Protein AF-A0A924XCD0-F1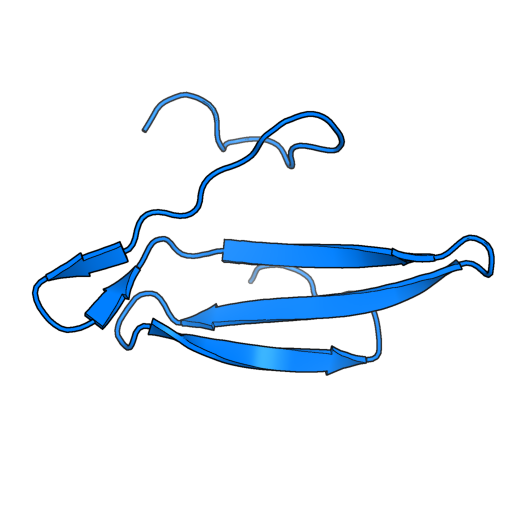 (afdb_monomer_lite)

Foldseek 3Di:
DPDVPDDDPDDDDDWDADPPLATDFDWDWDADPVRWIKIWTADRNHRDIDIDTDDDDDD

Sequence (59 aa):
TEGMDKPADSGDVFIYFFPNGYTQDAIVHLQNEDHNVISVRLAPLTGRATVTDGYVESP

Structure (mmCIF, N/CA/C/O backbone):
data_AF-A0A924XCD0-F1
#
_entry.id   AF-A0A924XCD0-F1
#
loop_
_atom_site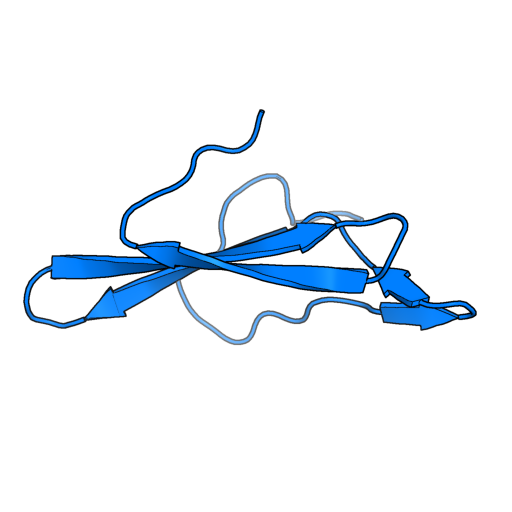.group_PDB
_atom_site.id
_atom_site.type_symbol
_atom_site.label_atom_id
_atom_site.label_alt_id
_atom_site.label_comp_id
_atom_site.label_asym_id
_atom_site.label_entity_id
_atom_site.label_seq_id
_atom_site.pdbx_PDB_ins_code
_atom_site.Cartn_x
_atom_site.Cartn_y
_atom_site.Cartn_z
_atom_site.occupancy
_atom_site.B_iso_or_equiv
_atom_site.auth_seq_id
_atom_site.auth_comp_id
_atom_site.auth_asym_id
_atom_site.auth_atom_id
_atom_site.pdbx_PDB_model_num
ATOM 1 N N . THR A 1 1 ? 17.784 0.942 -1.027 1.00 49.19 1 THR A N 1
ATOM 2 C CA . THR A 1 1 ? 16.724 1.924 -0.735 1.00 49.19 1 THR A CA 1
ATOM 3 C C . THR A 1 1 ? 16.732 2.101 0.764 1.00 49.19 1 THR A C 1
ATOM 5 O O . THR A 1 1 ? 16.131 1.304 1.463 1.00 49.19 1 THR A O 1
ATOM 8 N N . GLU A 1 2 ? 17.557 3.015 1.273 1.00 41.44 2 GLU A N 1
ATOM 9 C CA . GLU A 1 2 ? 17.611 3.279 2.717 1.00 41.44 2 GLU A CA 1
ATOM 10 C C . GLU A 1 2 ? 16.316 3.984 3.142 1.00 41.44 2 GLU A C 1
ATOM 12 O O . GLU A 1 2 ? 15.896 4.928 2.474 1.00 41.44 2 GLU A O 1
ATOM 17 N N . GLY A 1 3 ? 15.678 3.513 4.218 1.00 53.53 3 GLY A N 1
ATOM 18 C CA . GLY A 1 3 ? 14.574 4.225 4.878 1.00 53.53 3 GLY A CA 1
ATOM 19 C C . GLY A 1 3 ? 13.203 3.537 4.913 1.00 53.53 3 GLY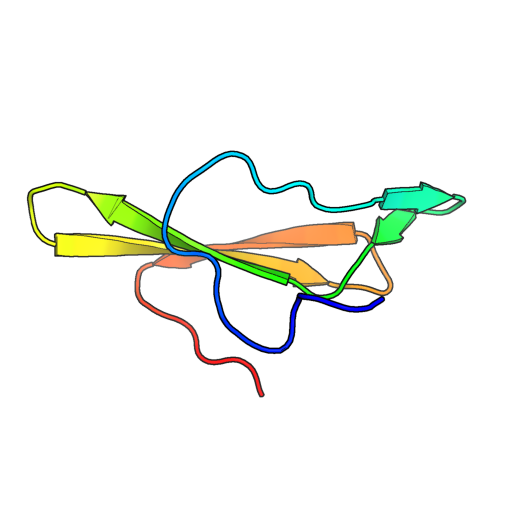 A C 1
ATOM 20 O O . GLY A 1 3 ? 12.302 4.097 5.522 1.00 53.53 3 GLY A O 1
ATOM 21 N N . MET A 1 4 ? 13.025 2.348 4.322 1.00 60.00 4 MET A N 1
ATOM 22 C CA . MET A 1 4 ? 11.735 1.621 4.344 1.00 60.00 4 MET A CA 1
ATOM 23 C C . MET A 1 4 ? 11.664 0.464 5.353 1.00 60.00 4 MET A C 1
ATOM 25 O O . MET A 1 4 ? 10.679 -0.266 5.372 1.00 60.00 4 MET A O 1
ATOM 29 N N . ASP A 1 5 ? 12.664 0.294 6.222 1.00 64.62 5 ASP A N 1
ATOM 30 C CA . ASP A 1 5 ? 12.670 -0.804 7.208 1.00 64.62 5 ASP A CA 1
ATOM 31 C C . ASP A 1 5 ? 11.561 -0.676 8.270 1.00 64.62 5 ASP A C 1
ATOM 33 O O . ASP A 1 5 ? 11.326 -1.601 9.048 1.00 64.62 5 ASP A O 1
ATOM 37 N N . LYS A 1 6 ? 10.890 0.481 8.335 1.00 69.94 6 LYS A N 1
ATOM 38 C CA . LYS A 1 6 ? 9.765 0.740 9.233 1.00 69.94 6 LYS A CA 1
ATOM 39 C C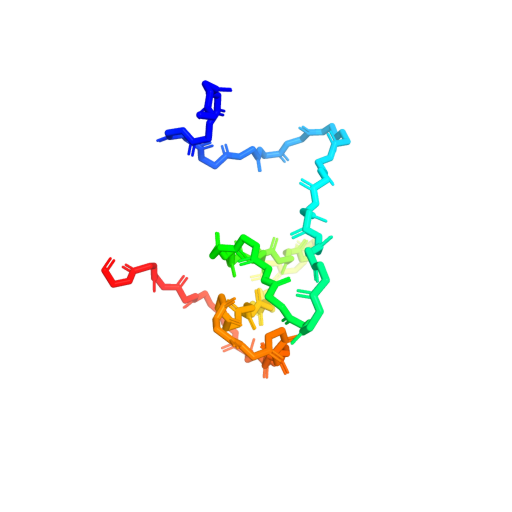 . LYS A 1 6 ? 8.602 1.363 8.460 1.00 69.94 6 LYS A C 1
ATOM 41 O O . LYS A 1 6 ? 8.852 2.204 7.595 1.00 69.94 6 LYS A O 1
ATOM 46 N N . PRO A 1 7 ? 7.350 1.004 8.794 1.00 80.12 7 PRO A N 1
ATOM 47 C CA . PRO A 1 7 ? 6.179 1.677 8.251 1.00 80.12 7 PRO A CA 1
ATOM 48 C C . PRO A 1 7 ? 6.248 3.176 8.542 1.00 80.12 7 PRO A C 1
ATOM 50 O O . PRO A 1 7 ? 6.514 3.578 9.676 1.00 80.12 7 PRO A O 1
ATOM 53 N N . ALA A 1 8 ? 6.007 3.992 7.521 1.00 85.81 8 ALA A N 1
ATOM 54 C CA . ALA A 1 8 ? 5.763 5.412 7.709 1.00 85.81 8 ALA A CA 1
ATOM 55 C C . ALA A 1 8 ? 4.316 5.603 8.185 1.00 85.81 8 ALA A C 1
ATOM 57 O O . ALA A 1 8 ? 3.390 5.081 7.566 1.00 85.81 8 ALA A O 1
ATOM 58 N N . ASP A 1 9 ? 4.130 6.329 9.285 1.00 84.31 9 ASP A N 1
ATOM 59 C CA . ASP A 1 9 ? 2.821 6.607 9.891 1.00 84.31 9 ASP A CA 1
ATOM 60 C C . ASP A 1 9 ? 2.261 7.988 9.512 1.00 84.31 9 ASP A C 1
ATOM 62 O O . ASP A 1 9 ? 1.067 8.245 9.661 1.00 84.31 9 ASP A O 1
ATOM 66 N N . SER A 1 10 ? 3.118 8.885 9.027 1.00 84.56 10 SER A N 1
ATOM 67 C CA . SER A 1 10 ? 2.799 10.284 8.773 1.00 84.56 10 SER A CA 1
ATOM 68 C C . SER A 1 10 ? 3.755 10.908 7.753 1.00 84.56 10 SER A C 1
ATOM 70 O O . SER A 1 10 ? 4.864 10.422 7.525 1.00 84.56 10 SER A O 1
ATOM 72 N N . GLY A 1 11 ? 3.313 12.011 7.143 1.00 87.00 11 GLY A N 1
ATOM 73 C CA . GLY A 1 11 ? 4.059 12.737 6.114 1.00 87.00 11 GLY A CA 1
ATOM 74 C C . GLY A 1 11 ? 3.771 12.259 4.690 1.00 87.00 11 GLY A C 1
ATOM 75 O O . GLY A 1 11 ? 2.829 11.507 4.446 1.00 87.00 11 GLY A O 1
ATOM 76 N N . ASP A 1 12 ? 4.588 12.726 3.745 1.00 86.50 12 ASP A N 1
ATOM 77 C CA . ASP A 1 12 ? 4.460 12.372 2.333 1.00 86.50 12 ASP A CA 1
ATOM 78 C C . ASP A 1 12 ? 5.301 11.133 2.014 1.00 86.50 12 ASP A C 1
ATOM 80 O O . ASP A 1 12 ? 6.527 11.133 2.155 1.00 86.50 12 ASP A O 1
ATOM 84 N N . VAL A 1 13 ? 4.636 10.076 1.550 1.00 87.75 13 VAL A N 1
ATOM 85 C CA . VAL A 1 13 ? 5.265 8.806 1.173 1.00 87.75 13 VAL A CA 1
ATOM 86 C C . VAL A 1 13 ? 4.987 8.534 -0.296 1.00 87.75 13 VAL A C 1
ATOM 88 O O . VAL A 1 13 ? 3.859 8.667 -0.770 1.00 87.75 13 VAL A O 1
ATOM 91 N N . PHE A 1 14 ? 6.022 8.127 -1.025 1.00 89.44 14 PHE A N 1
ATOM 92 C CA . PHE A 1 14 ? 5.946 7.877 -2.460 1.00 89.44 14 PHE A CA 1
ATOM 93 C C . PHE A 1 14 ? 6.227 6.410 -2.761 1.00 89.44 14 PHE A C 1
ATOM 95 O O . PHE A 1 14 ? 7.202 5.845 -2.267 1.00 89.44 14 PHE A O 1
ATOM 102 N N . ILE A 1 15 ? 5.396 5.820 -3.621 1.00 90.44 15 ILE A N 1
ATOM 103 C CA . ILE A 1 15 ? 5.605 4.477 -4.164 1.00 90.44 15 ILE A CA 1
ATOM 104 C C . ILE A 1 15 ? 6.109 4.616 -5.593 1.00 90.44 15 ILE A C 1
ATOM 106 O O . ILE A 1 15 ? 5.476 5.259 -6.433 1.00 90.44 15 ILE A O 1
ATOM 110 N N . TYR A 1 16 ? 7.252 3.999 -5.875 1.00 92.38 16 TYR A N 1
ATOM 111 C CA . TYR A 1 16 ? 7.867 4.083 -7.192 1.00 92.38 16 TYR A CA 1
ATOM 112 C C . TYR A 1 16 ? 7.322 3.007 -8.131 1.00 92.38 16 TYR A C 1
ATOM 114 O O . TYR A 1 16 ? 7.331 1.816 -7.819 1.00 92.38 16 TYR A O 1
ATOM 122 N N . PHE A 1 17 ? 6.905 3.444 -9.318 1.00 93.38 17 PHE A N 1
ATOM 123 C CA . PHE A 1 17 ? 6.606 2.581 -10.454 1.00 93.38 17 PHE A CA 1
ATOM 124 C C . PHE A 1 17 ? 7.757 2.664 -11.456 1.00 93.38 17 PHE A C 1
ATOM 126 O O . PHE A 1 17 ? 8.226 3.748 -11.803 1.00 93.38 17 PHE A O 1
ATOM 133 N N . PHE A 1 18 ? 8.211 1.507 -11.918 1.00 92.69 18 PHE A N 1
ATOM 134 C CA . PHE A 1 18 ? 9.290 1.360 -12.883 1.00 92.69 18 PHE A CA 1
ATOM 135 C C . PHE A 1 18 ? 8.711 0.997 -14.264 1.00 92.69 18 PHE A C 1
ATOM 137 O O . PHE A 1 18 ? 7.555 0.568 -14.369 1.00 92.69 18 PHE A O 1
ATOM 144 N N . PRO A 1 19 ? 9.489 1.152 -15.353 1.00 93.69 19 PRO A N 1
ATOM 145 C CA . PRO A 1 19 ? 9.055 0.746 -16.687 1.00 93.69 19 PRO A CA 1
ATOM 146 C C . PRO A 1 19 ? 8.538 -0.697 -16.725 1.00 93.69 19 PRO A C 1
ATOM 148 O O . PRO A 1 19 ? 8.984 -1.537 -15.951 1.00 93.69 19 PRO A O 1
ATOM 151 N N . ASN A 1 20 ? 7.637 -1.000 -17.661 1.00 90.81 20 ASN A N 1
ATOM 152 C CA . ASN A 1 20 ? 6.999 -2.318 -17.827 1.00 90.81 20 ASN A CA 1
ATOM 153 C C . ASN A 1 20 ? 6.030 -2.734 -16.702 1.00 90.81 20 ASN A C 1
ATOM 155 O O . ASN A 1 20 ? 5.649 -3.898 -16.630 1.00 90.81 20 ASN A O 1
ATOM 159 N N . GLY A 1 21 ? 5.595 -1.793 -15.859 1.00 87.25 21 GLY A N 1
ATOM 160 C CA . GLY A 1 21 ? 4.575 -2.042 -14.835 1.00 87.25 21 GLY A CA 1
ATOM 161 C C . GLY A 1 21 ? 5.117 -2.634 -13.536 1.00 87.25 21 GLY A C 1
ATOM 162 O O . GLY A 1 21 ? 4.332 -2.982 -12.662 1.00 87.25 21 GLY A O 1
ATOM 163 N N . TYR A 1 22 ? 6.439 -2.723 -13.378 1.00 92.81 22 TYR A N 1
ATOM 164 C CA . TYR A 1 22 ? 7.046 -3.073 -12.098 1.00 92.81 22 TYR A CA 1
ATOM 165 C C . TYR A 1 22 ? 6.806 -1.967 -11.06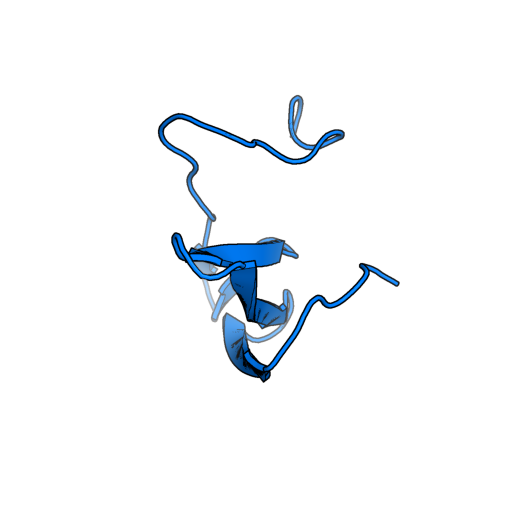7 1.00 92.81 22 TYR A C 1
ATOM 167 O O . TYR A 1 22 ? 6.714 -0.786 -11.399 1.00 92.81 22 TYR A O 1
ATOM 175 N N . THR A 1 23 ? 6.742 -2.337 -9.797 1.00 94.06 23 THR A N 1
ATOM 176 C CA . THR A 1 23 ? 6.569 -1.395 -8.690 1.00 94.06 23 THR A CA 1
ATOM 177 C C . THR A 1 23 ? 7.326 -1.885 -7.464 1.00 94.06 23 THR A C 1
ATOM 179 O O . THR A 1 23 ? 7.771 -3.034 -7.413 1.00 94.06 23 THR A O 1
ATOM 182 N N . GLN A 1 24 ? 7.516 -1.005 -6.489 1.00 91.12 24 GLN A N 1
ATOM 183 C CA . GLN A 1 24 ? 7.973 -1.424 -5.171 1.00 91.12 24 GLN A CA 1
ATOM 184 C C . GLN A 1 24 ? 6.919 -2.309 -4.505 1.00 91.12 24 GLN A C 1
ATOM 186 O O . GLN A 1 24 ? 5.720 -2.079 -4.658 1.00 91.12 24 GLN A O 1
ATOM 191 N N . ASP A 1 25 ? 7.373 -3.321 -3.767 1.00 90.06 25 ASP A N 1
ATOM 192 C CA . ASP A 1 25 ? 6.466 -4.089 -2.921 1.00 90.06 25 ASP A CA 1
ATOM 193 C C . ASP A 1 25 ? 5.971 -3.185 -1.793 1.00 90.06 25 ASP A C 1
ATOM 195 O O . ASP A 1 25 ? 6.772 -2.559 -1.094 1.00 90.06 25 ASP A O 1
ATOM 199 N N . ALA A 1 26 ? 4.654 -3.052 -1.679 1.00 91.94 26 ALA A N 1
ATOM 200 C CA . ALA A 1 26 ? 4.039 -2.117 -0.757 1.00 91.94 26 ALA A CA 1
ATOM 201 C C . ALA A 1 26 ? 2.647 -2.586 -0.334 1.00 91.94 26 ALA A C 1
ATOM 203 O O . ALA A 1 26 ? 1.836 -3.051 -1.145 1.00 91.94 26 ALA A O 1
ATOM 204 N N . ILE A 1 27 ? 2.363 -2.388 0.951 1.00 94.25 27 ILE A N 1
ATOM 205 C CA . ILE A 1 27 ? 1.029 -2.471 1.536 1.00 94.25 27 ILE A CA 1
ATOM 206 C C . ILE A 1 27 ? 0.765 -1.124 2.203 1.00 94.25 27 ILE A C 1
ATOM 208 O O . ILE A 1 27 ? 1.549 -0.684 3.039 1.00 94.25 27 ILE A O 1
ATOM 212 N N . VAL A 1 28 ? -0.319 -0.463 1.807 1.00 93.38 28 VAL A N 1
ATOM 213 C CA . VAL A 1 28 ? -0.770 0.800 2.397 1.00 93.38 28 VAL A CA 1
ATOM 214 C C . VAL A 1 28 ? -2.012 0.525 3.224 1.00 93.38 28 VAL A C 1
ATOM 216 O O . VAL A 1 28 ? -3.007 0.031 2.691 1.00 93.38 28 VAL A O 1
ATOM 219 N N . HIS A 1 29 ? -1.965 0.866 4.507 1.00 94.88 29 HIS A N 1
ATOM 220 C CA . HIS A 1 29 ? -3.111 0.786 5.408 1.00 94.88 29 HIS A CA 1
ATOM 221 C C . HIS A 1 29 ? -3.727 2.172 5.572 1.00 94.88 29 HIS A C 1
ATOM 223 O O . HIS A 1 29 ? -3.044 3.125 5.940 1.00 94.88 29 HIS A O 1
ATOM 229 N N . LEU A 1 30 ? -5.024 2.284 5.303 1.00 92.94 30 LEU A N 1
ATOM 230 C CA . LEU A 1 30 ? -5.812 3.489 5.530 1.00 92.94 30 LEU A CA 1
ATOM 231 C C . LEU A 1 30 ? -6.776 3.214 6.674 1.00 92.94 30 LEU A C 1
ATOM 233 O O . LEU A 1 30 ? -7.556 2.268 6.592 1.00 92.94 30 LEU A O 1
ATOM 237 N N . GLN A 1 31 ? -6.731 4.037 7.716 1.00 94.12 31 GLN A N 1
ATOM 238 C CA . GLN A 1 31 ? -7.623 3.931 8.864 1.00 94.12 31 GLN A CA 1
ATOM 239 C C . GLN A 1 31 ? -8.426 5.225 9.016 1.00 94.12 31 GLN A C 1
ATOM 241 O O . GLN A 1 31 ? -7.856 6.315 8.969 1.00 94.12 31 GLN A O 1
ATOM 246 N N . ASN A 1 32 ? -9.742 5.108 9.186 1.00 93.31 32 ASN A N 1
ATOM 247 C CA . ASN A 1 32 ? -10.607 6.251 9.484 1.00 93.31 32 ASN A CA 1
ATOM 248 C C . ASN A 1 32 ? -10.737 6.499 11.003 1.00 93.31 32 ASN A C 1
ATOM 250 O O . ASN A 1 32 ? -10.193 5.760 11.827 1.00 93.31 32 ASN A O 1
ATOM 254 N N . GLU A 1 33 ? -11.485 7.540 11.373 1.00 95.62 33 GLU A N 1
ATOM 255 C CA . GLU A 1 33 ? -11.742 7.902 12.777 1.00 95.62 33 GLU A CA 1
ATOM 256 C C . GLU A 1 33 ? -12.497 6.803 13.550 1.00 95.62 33 GLU A C 1
ATOM 258 O O . GLU A 1 33 ? -12.266 6.624 14.742 1.00 95.62 33 GLU A O 1
ATOM 263 N N . ASP A 1 34 ? -13.318 6.004 12.859 1.00 96.75 34 ASP A N 1
ATOM 264 C CA . ASP A 1 34 ? -14.074 4.874 13.420 1.00 96.75 34 ASP A CA 1
ATOM 265 C C . ASP A 1 34 ? -13.260 3.564 13.497 1.00 96.75 34 ASP A C 1
ATOM 267 O O . ASP A 1 34 ? -13.817 2.482 13.697 1.00 96.75 34 ASP A O 1
ATOM 271 N N . HIS A 1 35 ? -11.936 3.630 13.320 1.00 93.88 35 HIS A N 1
ATOM 272 C CA . HIS A 1 35 ? -11.014 2.486 13.338 1.00 93.88 35 HIS A CA 1
ATOM 273 C C . HIS A 1 35 ? -11.262 1.417 12.259 1.00 93.88 35 HIS A C 1
ATOM 275 O O . HIS A 1 35 ? -10.768 0.294 12.368 1.00 93.88 35 HIS A O 1
ATOM 281 N N . ASN A 1 36 ? -11.999 1.732 11.195 1.00 96.38 36 ASN A N 1
ATOM 282 C CA . ASN A 1 36 ? -12.110 0.849 10.038 1.00 96.38 36 ASN A CA 1
ATOM 283 C C . ASN A 1 36 ? -10.837 0.952 9.203 1.00 96.38 36 ASN A C 1
ATOM 285 O O . ASN A 1 36 ? -10.370 2.056 8.918 1.00 96.38 36 ASN A O 1
ATOM 289 N N . VAL A 1 37 ? -10.293 -0.201 8.811 1.00 96.88 37 VAL A N 1
ATOM 290 C CA . VAL A 1 37 ? -9.039 -0.292 8.061 1.00 96.88 37 VAL A CA 1
ATOM 291 C C . VAL A 1 37 ? -9.313 -0.829 6.667 1.00 96.88 37 VAL A C 1
ATOM 293 O O . VAL A 1 37 ? -9.968 -1.854 6.518 1.00 96.88 37 VAL A O 1
ATOM 296 N N . ILE A 1 38 ? -8.753 -0.171 5.658 1.00 96.94 38 ILE A N 1
ATOM 297 C CA . ILE A 1 38 ? -8.671 -0.675 4.288 1.00 96.94 38 ILE A CA 1
ATOM 298 C C . ILE A 1 38 ? -7.196 -0.851 3.945 1.00 96.94 38 ILE A C 1
ATOM 300 O O . ILE A 1 38 ? -6.384 0.044 4.185 1.00 96.94 38 ILE A O 1
ATOM 304 N N . SER A 1 39 ? -6.853 -1.989 3.348 1.00 96.75 39 SER A N 1
ATOM 305 C CA . SER A 1 39 ? -5.500 -2.268 2.870 1.00 96.75 39 SER A CA 1
ATOM 306 C C . SER A 1 39 ? -5.435 -2.218 1.348 1.00 96.75 39 SER A C 1
ATOM 308 O O . SER A 1 39 ? -6.248 -2.838 0.659 1.00 96.75 39 SER A O 1
ATOM 310 N N . VAL A 1 40 ? -4.423 -1.538 0.812 1.00 95.44 40 VAL A N 1
ATOM 311 C CA . VAL A 1 40 ? -4.073 -1.555 -0.613 1.00 95.44 40 VAL A CA 1
ATOM 312 C C . VAL A 1 40 ? -2.736 -2.261 -0.777 1.00 95.44 40 VAL A C 1
ATOM 314 O O . VAL A 1 40 ? -1.709 -1.762 -0.328 1.00 95.44 40 VAL A O 1
ATOM 317 N N . ARG A 1 41 ? -2.737 -3.419 -1.440 1.00 95.25 41 ARG A N 1
ATOM 318 C CA . ARG A 1 41 ? -1.522 -4.184 -1.742 1.00 95.25 41 ARG A CA 1
ATOM 319 C C . ARG A 1 41 ? -1.125 -4.009 -3.199 1.00 95.25 41 ARG A C 1
ATOM 321 O O . ARG A 1 41 ? -1.957 -4.205 -4.086 1.00 95.25 41 ARG A O 1
ATOM 328 N N . LEU A 1 42 ? 0.150 -3.718 -3.440 1.00 94.69 42 LEU A N 1
ATOM 329 C CA . LEU A 1 42 ? 0.736 -3.625 -4.774 1.00 94.69 42 LEU A CA 1
ATOM 330 C C . LEU A 1 42 ? 1.610 -4.842 -5.067 1.00 94.69 42 LEU A C 1
ATOM 332 O O . LEU A 1 42 ? 2.532 -5.158 -4.327 1.00 94.69 42 LEU A O 1
ATOM 336 N N . ALA A 1 43 ? 1.321 -5.539 -6.166 1.00 93.69 43 ALA A N 1
ATOM 337 C CA . ALA A 1 43 ? 2.132 -6.666 -6.609 1.00 93.69 43 ALA A CA 1
ATOM 338 C C . ALA A 1 43 ? 3.387 -6.166 -7.356 1.00 93.69 43 ALA A C 1
ATOM 340 O O . ALA A 1 43 ? 3.241 -5.635 -8.464 1.00 93.69 43 ALA A O 1
ATOM 341 N N . PRO A 1 44 ? 4.614 -6.402 -6.848 1.00 93.12 44 PRO A N 1
ATOM 342 C CA . PRO A 1 44 ? 5.833 -5.766 -7.364 1.00 93.12 44 PRO A CA 1
ATOM 343 C C . PRO A 1 44 ? 6.135 -6.110 -8.828 1.00 93.12 44 PRO A C 1
ATOM 345 O O . PRO A 1 44 ? 6.653 -5.287 -9.578 1.00 93.12 44 PRO A O 1
ATOM 348 N N . LEU A 1 45 ? 5.763 -7.319 -9.263 1.00 93.56 45 LEU A N 1
ATOM 349 C CA . LEU A 1 45 ? 6.029 -7.809 -10.619 1.00 93.56 45 LEU A CA 1
ATOM 350 C C . LEU A 1 45 ? 5.030 -7.335 -11.679 1.00 93.56 45 LEU A C 1
ATOM 352 O O . LEU A 1 45 ? 5.313 -7.449 -12.866 1.00 93.56 45 LEU A O 1
ATOM 356 N N . THR A 1 46 ? 3.847 -6.870 -11.275 1.00 93.12 46 THR A N 1
ATOM 357 C CA . THR A 1 46 ? 2.760 -6.559 -12.225 1.00 93.12 46 THR A CA 1
ATOM 358 C C . THR A 1 46 ? 2.170 -5.168 -12.053 1.00 93.12 46 THR A C 1
ATOM 360 O O . THR A 1 46 ? 1.365 -4.756 -12.884 1.00 93.12 46 THR A O 1
ATOM 363 N N . GLY A 1 47 ? 2.483 -4.479 -10.953 1.00 92.31 47 GLY A N 1
ATOM 364 C CA . GLY A 1 47 ? 1.876 -3.194 -10.619 1.00 92.31 47 GLY A CA 1
ATOM 365 C C . GLY A 1 47 ? 0.400 -3.305 -10.238 1.00 92.31 47 GLY A C 1
ATOM 366 O O . GLY A 1 47 ? -0.264 -2.288 -10.051 1.00 92.31 47 GLY A O 1
ATOM 367 N N . ARG A 1 48 ? -0.145 -4.526 -10.135 1.00 94.81 48 ARG A N 1
ATOM 368 C CA . ARG A 1 48 ? -1.550 -4.752 -9.801 1.00 94.81 48 ARG A CA 1
ATOM 369 C C . ARG A 1 48 ? -1.824 -4.313 -8.367 1.00 94.81 48 ARG A C 1
ATOM 371 O O . ARG A 1 48 ? -1.208 -4.837 -7.442 1.00 94.81 48 ARG A O 1
ATOM 378 N N . ALA A 1 49 ? -2.798 -3.420 -8.216 1.00 94.69 49 ALA A N 1
ATOM 379 C CA . ALA A 1 49 ? -3.362 -3.039 -6.931 1.00 94.69 49 ALA A CA 1
ATOM 380 C C . ALA A 1 49 ? -4.558 -3.931 -6.577 1.00 94.69 49 ALA A C 1
ATOM 382 O O . ALA A 1 49 ? -5.452 -4.134 -7.403 1.00 94.69 49 ALA A O 1
ATOM 383 N N . THR A 1 50 ? -4.583 -4.421 -5.343 1.00 96.31 50 THR A N 1
ATOM 384 C CA . THR A 1 50 ? -5.731 -5.114 -4.752 1.00 96.31 50 THR A CA 1
ATOM 385 C C . THR A 1 50 ? -6.147 -4.374 -3.491 1.00 96.31 50 THR A C 1
ATOM 387 O O . THR A 1 50 ? -5.299 -4.065 -2.655 1.00 96.31 50 THR A O 1
ATOM 390 N N . VAL A 1 51 ? -7.444 -4.100 -3.368 1.00 96.50 51 VAL A N 1
ATOM 391 C CA . VAL A 1 51 ? -8.038 -3.455 -2.195 1.00 96.50 51 VAL A CA 1
ATOM 392 C C . VAL A 1 51 ? -8.762 -4.516 -1.379 1.00 96.50 51 VAL A C 1
ATOM 394 O O . VAL A 1 51 ? -9.579 -5.257 -1.929 1.00 96.50 51 VAL A O 1
ATOM 397 N N . THR A 1 52 ? -8.465 -4.578 -0.087 1.00 96.50 52 THR A N 1
ATOM 398 C CA . THR A 1 52 ? -9.048 -5.545 0.845 1.00 96.50 52 THR A CA 1
ATOM 399 C C . THR A 1 52 ? -9.550 -4.819 2.085 1.00 96.50 52 THR A C 1
ATOM 401 O O . THR A 1 52 ? -8.926 -3.861 2.542 1.00 96.50 52 THR A O 1
ATOM 404 N N . ASP A 1 53 ? -10.672 -5.288 2.623 1.00 96.19 53 ASP A N 1
ATOM 405 C CA . ASP A 1 53 ? -11.168 -4.848 3.924 1.00 96.19 53 ASP A CA 1
ATOM 406 C C . ASP A 1 53 ? -10.320 -5.444 5.060 1.00 96.19 53 ASP A C 1
ATOM 408 O O . ASP A 1 53 ? -9.949 -6.621 5.022 1.00 96.19 53 ASP A O 1
ATOM 412 N N . GLY A 1 54 ? -10.005 -4.631 6.063 1.00 94.69 54 GLY A N 1
ATOM 413 C CA . GLY A 1 54 ? -9.167 -4.995 7.200 1.00 94.69 54 GLY A CA 1
ATOM 414 C C . GLY A 1 54 ? -7.661 -4.827 6.980 1.00 94.69 54 GLY A C 1
ATOM 415 O O . GLY A 1 54 ? -7.181 -4.427 5.917 1.00 94.69 54 GLY A O 1
ATOM 416 N N . TYR A 1 55 ? -6.903 -5.121 8.039 1.00 93.25 55 TYR A N 1
ATOM 417 C CA . TYR A 1 55 ? -5.442 -5.051 8.065 1.00 93.25 55 TYR A CA 1
ATOM 418 C C . TYR A 1 55 ? -4.816 -6.311 7.451 1.00 93.25 55 TYR A C 1
ATOM 420 O O . TYR A 1 55 ? -5.201 -7.429 7.790 1.00 93.25 55 TYR A O 1
ATOM 428 N N . VAL A 1 56 ? -3.828 -6.129 6.574 1.00 92.19 56 VAL A N 1
ATOM 429 C CA . VAL A 1 56 ? -3.061 -7.222 5.957 1.00 92.19 56 VAL A CA 1
ATOM 430 C C . VAL A 1 56 ? -1.602 -7.131 6.388 1.00 92.19 56 VAL A C 1
ATOM 432 O O . VAL A 1 56 ? -0.973 -6.089 6.205 1.00 92.19 56 VAL A O 1
ATOM 435 N N . GLU A 1 57 ? -1.064 -8.224 6.925 1.00 86.25 57 GLU A N 1
ATOM 436 C CA . GLU A 1 57 ? 0.364 -8.346 7.225 1.00 86.25 57 GLU A CA 1
ATOM 437 C C . GLU A 1 57 ? 1.176 -8.602 5.949 1.00 86.25 57 GLU A C 1
ATOM 439 O O . GLU A 1 57 ? 0.721 -9.278 5.018 1.00 86.25 57 GLU A O 1
ATOM 444 N N . SER A 1 58 ? 2.394 -8.059 5.913 1.00 76.25 58 SER A N 1
ATOM 445 C CA . SER A 1 58 ? 3.379 -8.491 4.922 1.00 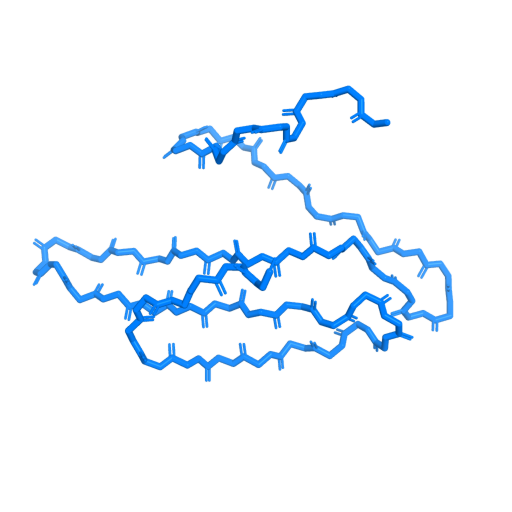76.25 58 SER A CA 1
ATOM 446 C C . SER A 1 58 ? 3.746 -9.953 5.197 1.00 76.25 58 SER A C 1
ATOM 448 O O . SER A 1 58 ? 3.918 -10.300 6.366 1.00 76.25 58 SER A O 1
ATOM 450 N N . PRO A 1 59 ? 3.865 -10.801 4.160 1.00 66.44 59 PRO A N 1
ATOM 451 C CA . PRO A 1 59 ? 4.434 -12.136 4.313 1.00 66.44 59 PRO A CA 1
ATOM 452 C C . PRO A 1 59 ? 5.893 -12.099 4.786 1.00 66.44 59 PRO A C 1
ATOM 454 O O . PRO A 1 59 ? 6.549 -11.041 4.616 1.00 66.44 59 PRO A O 1
#

Radius of gyration: 12.34 Å; chains: 1; bounding box: 32×25×31 Å

pLDDT: mean 88.07, std 12.25, range [41.44, 96.94]

Secondary structure (DSSP, 8-state):
-TT-SS---SS---PPB-GGG-B--EEEEEE-TT--EEEEEE-TTT--EEEEES-----